Protein AF-A0A925PTE6-F1 (afdb_monomer)

Foldseek 3Di:
DQAQLLELSLLVVLVVLQVCPCVVPDQDEAEEAPQSNVVSCVVNVGDFAADEDCALVRDDPVDSHHYYPHPNQDDPVPDRHHPDQALSSLLRNLVRVLVVLVCVLVVRDVDDDGGYYDQVSVCSVPVVDNDVVRVSCVSVVNDDD

Radius of gyration: 14.9 Å; Cα contacts (8 Å, |Δi|>4): 245; chains: 1; bounding box: 37×35×37 Å

Sequence (145 aa):
MLGDYTGIGPEQCARVLADKRLSDAARLVVVGDGRVLAQGQRDAGVRFDWRSYDGPEAVDWTIDDVPIIDLGNLDPSQGFPRGVMSPASGRIAGETLAVMVEMALAHRIDGIVFGPLNKAALHAGGWKYNDEHQMFAYLTGHKGF

Mean predicted aligned error: 2.88 Å

Secondary structure (DSSP, 8-state):
----TTTTHHHHHHHHHHH-TTTTT----EEE-HHHHHHHHHHHT----EEE-SSGGG--TTS-SEEEEE-----GGGT--TTS--HHHHHHHHHHHHHHHHHHHTTS-S--------HHHHHHTT--SSSHHHHHHHHTT----

Nearest PDB structures (foldseek):
  4jqp-assembly1_B  TM=9.314E-01  e=8.521E-10  Paraburkholderia phymatum STM815
  6e85-assembly1_A  TM=9.002E-01  e=8.272E-08  Klebsiella pneumoniae subsp. pneumoniae
  6e85-assembly1_B  TM=9.006E-01  e=1.268E-07  Klebsiella pneumoniae subsp. pneumoniae
  2hi1-assembly1_B  TM=8.917E-01  e=1.348E-07  Salmonella enterica subsp. enterica serovar Typhimurium str. LT2
  2hi1-assembly1_A  TM=8.903E-01  e=6.193E-07  Salmonella enterica subsp. enterica serovar Typhimurium str. LT2

Solvent-accessible surface area (backbone atoms only — not comparable to full-atom values): 8305 Å² total; per-residue (Å²): 55,40,30,17,71,30,55,66,7,26,27,54,48,35,50,58,63,60,63,50,84,50,62,90,80,47,91,72,66,43,41,42,27,64,63,44,48,55,49,10,20,61,76,53,74,53,78,77,60,68,44,79,36,98,41,75,89,68,59,65,84,88,52,94,46,46,41,27,38,58,64,76,72,52,67,70,86,78,71,70,55,76,81,43,90,38,36,68,41,15,28,44,35,51,53,48,51,50,53,52,49,52,37,38,77,67,67,63,38,97,74,88,66,69,31,58,70,49,59,69,17,21,33,67,31,66,50,84,44,93,39,71,65,57,45,49,31,60,78,68,69,58,83,86,133

Structure (mmCIF, N/CA/C/O backbone):
data_AF-A0A925PTE6-F1
#
_entry.id   AF-A0A925PTE6-F1
#
loop_
_atom_site.group_PDB
_atom_site.id
_atom_site.type_symbol
_atom_site.label_atom_id
_atom_site.label_alt_id
_atom_site.label_comp_id
_atom_site.label_asym_id
_atom_site.label_entity_id
_atom_site.label_seq_id
_atom_site.pdbx_PDB_ins_code
_atom_site.Cartn_x
_atom_site.Cartn_y
_atom_site.Cartn_z
_atom_site.occupancy
_atom_site.B_iso_or_equiv
_atom_site.auth_seq_id
_atom_site.auth_comp_id
_atom_site.auth_asym_id
_atom_site.auth_atom_id
_atom_site.pdbx_PDB_model_num
ATOM 1 N N . MET A 1 1 ? -0.617 -2.828 -0.450 1.00 96.56 1 MET A N 1
ATOM 2 C CA . MET A 1 1 ? -0.625 -1.393 -0.059 1.00 96.56 1 MET A CA 1
ATOM 3 C C . MET A 1 1 ? 0.536 -1.046 0.861 1.00 96.56 1 MET A C 1
ATOM 5 O O . MET A 1 1 ? 1.097 -1.941 1.483 1.00 96.56 1 MET A O 1
ATOM 9 N N . LEU A 1 2 ? 0.838 0.249 0.991 1.00 97.56 2 LEU A N 1
ATOM 10 C CA . LEU A 1 2 ? 1.987 0.783 1.740 1.00 97.56 2 LEU A CA 1
ATOM 11 C C . LEU A 1 2 ? 1.777 0.888 3.264 1.00 97.56 2 LEU A C 1
ATOM 13 O O . LEU A 1 2 ? 2.720 1.212 3.973 1.00 97.56 2 LEU A O 1
ATOM 17 N N . GLY A 1 3 ? 0.580 0.595 3.783 1.00 96.31 3 GLY A N 1
ATOM 18 C CA . GLY A 1 3 ? 0.267 0.702 5.216 1.00 96.31 3 GLY A CA 1
ATOM 19 C C . GLY A 1 3 ? -0.109 2.122 5.658 1.00 96.31 3 GLY A C 1
ATOM 20 O O . GLY A 1 3 ? -0.488 2.955 4.835 1.00 96.31 3 GLY A O 1
ATOM 21 N N . ASP A 1 4 ? -0.023 2.395 6.963 1.00 96.81 4 ASP A N 1
ATOM 22 C CA . ASP A 1 4 ? -0.192 3.748 7.507 1.00 96.81 4 ASP A CA 1
ATOM 23 C C . ASP A 1 4 ? 1.033 4.600 7.154 1.00 96.81 4 ASP A C 1
ATOM 25 O O . ASP A 1 4 ? 2.163 4.261 7.519 1.00 96.81 4 ASP A O 1
ATOM 29 N N . TYR A 1 5 ? 0.807 5.731 6.482 1.00 96.81 5 TYR A N 1
ATOM 30 C CA . TYR A 1 5 ? 1.873 6.638 6.068 1.00 96.81 5 TYR A CA 1
ATOM 31 C C . TYR A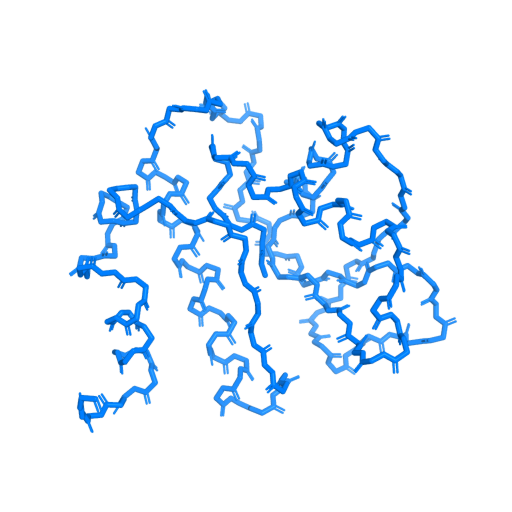 1 5 ? 2.711 7.147 7.244 1.00 96.81 5 TYR A C 1
ATOM 33 O O . TYR A 1 5 ? 3.918 7.312 7.116 1.00 96.81 5 TYR A O 1
ATOM 41 N N . THR A 1 6 ? 2.101 7.421 8.395 1.00 96.56 6 THR A N 1
ATOM 42 C CA . THR A 1 6 ? 2.821 7.970 9.555 1.00 96.56 6 THR A CA 1
ATOM 43 C C . THR A 1 6 ? 3.705 6.939 10.257 1.00 96.56 6 THR A C 1
ATOM 45 O O . THR A 1 6 ? 4.567 7.323 11.050 1.00 96.56 6 THR A O 1
ATOM 48 N N . GLY A 1 7 ? 3.510 5.649 9.962 1.00 96.75 7 GLY A N 1
ATOM 49 C CA . GLY A 1 7 ? 4.326 4.541 10.447 1.00 96.75 7 GLY A CA 1
ATOM 50 C C . GLY A 1 7 ? 5.512 4.221 9.536 1.00 96.75 7 GLY A C 1
ATOM 51 O O . GLY A 1 7 ? 6.007 5.083 8.816 1.00 96.75 7 GLY A O 1
ATOM 52 N N . ILE A 1 8 ? 5.943 2.955 9.586 1.00 97.50 8 ILE A N 1
ATOM 53 C CA . ILE A 1 8 ? 7.106 2.441 8.839 1.00 97.50 8 ILE A CA 1
ATOM 54 C C . ILE A 1 8 ? 6.744 1.716 7.532 1.00 97.50 8 ILE A C 1
ATOM 56 O O . ILE A 1 8 ? 7.588 1.099 6.881 1.00 97.50 8 ILE A O 1
ATOM 60 N N . GLY A 1 9 ? 5.456 1.656 7.195 1.00 97.50 9 GLY A N 1
ATOM 61 C CA . GLY A 1 9 ? 4.976 0.840 6.082 1.00 97.50 9 GLY A CA 1
ATOM 62 C C . GLY A 1 9 ? 5.587 1.214 4.729 1.00 97.50 9 GLY A C 1
ATOM 63 O O . GLY A 1 9 ? 6.100 0.313 4.055 1.00 97.50 9 GLY A O 1
ATOM 64 N N . PRO A 1 10 ? 5.622 2.506 4.347 1.00 97.62 10 PRO A N 1
ATOM 65 C CA . PRO A 1 10 ? 6.176 2.919 3.064 1.00 97.62 10 PRO A CA 1
ATOM 66 C C . PRO A 1 10 ? 7.628 2.473 2.842 1.00 97.62 10 PRO A C 1
ATOM 68 O O . PRO A 1 10 ? 7.928 1.932 1.776 1.00 97.62 10 PRO A O 1
ATOM 71 N N . GLU A 1 11 ? 8.529 2.635 3.819 1.00 98.12 11 GLU A N 1
ATOM 72 C CA . GLU A 1 11 ? 9.932 2.241 3.647 1.00 98.12 11 GLU A CA 1
ATOM 73 C C . GLU A 1 11 ? 10.132 0.720 3.649 1.00 98.12 11 GLU A C 1
ATOM 75 O O . GLU A 1 11 ? 10.997 0.218 2.929 1.00 98.12 11 GLU A O 1
ATOM 80 N N . GLN A 1 12 ? 9.329 -0.039 4.404 1.00 98.12 12 GLN A N 1
ATOM 81 C CA . GLN A 1 12 ? 9.416 -1.503 4.383 1.00 98.12 12 GLN A CA 1
ATOM 82 C C . GLN A 1 12 ? 8.928 -2.060 3.044 1.00 98.12 12 GLN A C 1
ATOM 84 O O . GLN A 1 12 ? 9.607 -2.893 2.441 1.00 98.12 12 GLN A O 1
ATOM 89 N N . CYS A 1 13 ? 7.804 -1.553 2.526 1.00 97.94 13 CYS A N 1
ATOM 90 C CA . CYS A 1 13 ? 7.323 -1.916 1.196 1.00 97.94 13 CYS A CA 1
ATOM 91 C C . CYS A 1 13 ? 8.349 -1.556 0.112 1.00 97.94 13 CYS A C 1
ATOM 93 O O . CYS A 1 13 ? 8.625 -2.382 -0.755 1.00 97.94 13 CYS A O 1
ATOM 95 N N . ALA A 1 14 ? 8.971 -0.374 0.187 1.00 98.25 14 ALA A N 1
ATOM 96 C CA . ALA A 1 14 ? 10.006 0.026 -0.762 1.00 98.25 14 ALA A CA 1
ATOM 97 C C . ALA A 1 14 ? 11.220 -0.921 -0.748 1.00 98.25 14 ALA A C 1
ATOM 99 O O . ALA A 1 14 ? 11.708 -1.291 -1.814 1.00 98.25 14 ALA A O 1
ATOM 100 N N . ARG A 1 15 ? 11.688 -1.363 0.431 1.00 98.19 15 ARG A N 1
ATOM 101 C CA . ARG A 1 15 ? 12.783 -2.348 0.538 1.00 98.19 15 ARG A CA 1
ATOM 102 C C . ARG A 1 15 ? 12.423 -3.669 -0.133 1.00 98.19 15 ARG A C 1
ATOM 104 O O . ARG A 1 15 ? 13.226 -4.180 -0.902 1.00 98.19 15 ARG A O 1
ATOM 111 N N . VAL A 1 16 ? 11.223 -4.192 0.125 1.00 96.56 16 VAL A N 1
ATOM 112 C CA . VAL A 1 16 ? 10.754 -5.457 -0.469 1.00 96.56 16 VAL A CA 1
ATOM 113 C C . VAL A 1 16 ? 10.677 -5.363 -1.994 1.00 96.56 16 VAL A C 1
ATOM 115 O O . VAL A 1 16 ? 11.131 -6.272 -2.684 1.00 96.56 16 VAL A O 1
ATOM 118 N N . LEU A 1 17 ? 10.142 -4.259 -2.522 1.00 96.94 17 LEU A N 1
ATOM 119 C CA . LEU A 1 17 ? 10.017 -4.036 -3.965 1.00 96.94 17 LEU A CA 1
ATOM 120 C C . LEU A 1 17 ? 11.385 -3.899 -4.651 1.00 96.94 17 LEU A C 1
ATOM 122 O O . LEU A 1 17 ? 11.591 -4.466 -5.720 1.00 96.94 17 LEU A O 1
ATOM 126 N N . ALA A 1 18 ? 12.332 -3.197 -4.023 1.00 97.12 18 ALA A N 1
ATOM 127 C CA . ALA A 1 18 ? 13.680 -3.004 -4.562 1.00 97.12 18 ALA A CA 1
ATOM 128 C C . ALA A 1 18 ? 14.507 -4.301 -4.621 1.00 97.12 18 ALA A C 1
ATOM 130 O O . ALA A 1 18 ? 15.388 -4.436 -5.464 1.00 97.12 18 ALA A O 1
ATOM 131 N N . ASP A 1 19 ? 14.240 -5.241 -3.715 1.00 95.19 19 ASP A N 1
ATOM 132 C CA . ASP A 1 19 ? 15.005 -6.481 -3.556 1.00 95.19 19 ASP A CA 1
ATOM 133 C C . ASP A 1 19 ? 14.690 -7.521 -4.647 1.00 95.19 19 ASP A C 1
ATOM 135 O O . ASP A 1 19 ? 15.494 -8.401 -4.935 1.00 95.19 19 ASP A O 1
ATOM 139 N N . LYS A 1 20 ? 13.510 -7.438 -5.275 1.00 90.06 20 LYS A N 1
ATOM 140 C CA . LYS A 1 20 ? 13.039 -8.330 -6.355 1.00 90.06 20 LYS A CA 1
ATOM 141 C C . LYS A 1 20 ? 13.041 -9.838 -6.053 1.00 90.06 20 LYS A C 1
ATOM 143 O O . LYS A 1 20 ? 12.562 -10.600 -6.878 1.00 90.06 20 LYS A O 1
ATOM 148 N N . ARG A 1 21 ? 13.442 -10.293 -4.860 1.00 92.12 21 ARG A N 1
ATOM 149 C CA . ARG A 1 21 ? 13.446 -11.717 -4.446 1.00 92.12 21 ARG A CA 1
ATOM 150 C C . ARG A 1 21 ? 12.116 -12.457 -4.613 1.00 92.12 21 ARG A C 1
ATOM 152 O O . ARG A 1 21 ? 12.101 -13.682 -4.581 1.00 92.12 21 ARG A O 1
ATOM 159 N N . LEU A 1 22 ? 11.006 -11.735 -4.736 1.00 90.44 22 LEU A N 1
ATOM 160 C CA . LEU A 1 22 ? 9.671 -12.304 -4.910 1.00 90.44 22 LEU A CA 1
ATOM 161 C C . LEU A 1 22 ? 9.214 -12.366 -6.377 1.00 90.44 22 LEU A C 1
ATOM 163 O O . LEU A 1 22 ? 8.132 -12.892 -6.616 1.00 90.44 22 LEU A O 1
ATOM 167 N N . SER A 1 23 ? 10.000 -11.875 -7.345 1.00 87.69 23 SER A N 1
ATOM 168 C CA . SER A 1 23 ? 9.594 -11.784 -8.759 1.00 87.69 23 SER A CA 1
ATOM 169 C C . SER A 1 23 ? 9.218 -13.131 -9.376 1.00 87.69 23 SER A C 1
ATOM 171 O O . SER A 1 23 ? 8.320 -13.192 -10.210 1.00 87.69 23 SER A O 1
ATOM 173 N N . ASP A 1 24 ? 9.869 -14.209 -8.933 1.00 90.00 24 ASP A N 1
ATOM 174 C CA . ASP A 1 24 ? 9.619 -15.567 -9.430 1.00 90.00 24 ASP A CA 1
ATOM 175 C C . ASP A 1 24 ? 8.412 -16.228 -8.747 1.00 90.00 24 ASP A C 1
ATOM 177 O O . ASP A 1 24 ? 7.856 -17.199 -9.257 1.00 90.00 24 ASP A O 1
ATOM 181 N N . ALA A 1 25 ? 8.006 -15.715 -7.581 1.00 93.56 25 ALA A N 1
ATOM 182 C CA . ALA A 1 25 ? 6.928 -16.274 -6.771 1.00 93.56 25 ALA A CA 1
ATOM 183 C C . ALA A 1 25 ? 5.596 -15.540 -6.968 1.00 93.56 25 ALA A C 1
ATOM 185 O O . ALA A 1 25 ? 4.537 -16.153 -6.848 1.00 93.56 25 ALA A O 1
ATOM 186 N N . ALA A 1 26 ? 5.636 -14.232 -7.230 1.00 94.38 26 ALA A N 1
ATOM 187 C CA . ALA A 1 26 ? 4.442 -13.414 -7.356 1.00 94.38 26 ALA A CA 1
ATOM 188 C C . ALA A 1 26 ? 4.662 -12.186 -8.243 1.00 94.38 26 ALA A C 1
ATOM 190 O O . ALA A 1 26 ? 5.696 -11.519 -8.213 1.00 94.38 26 ALA A O 1
ATOM 191 N N . ARG A 1 27 ? 3.600 -11.832 -8.963 1.00 95.44 27 ARG A N 1
ATOM 192 C CA . ARG A 1 27 ? 3.450 -10.554 -9.653 1.00 95.44 27 ARG A CA 1
ATOM 193 C C . ARG A 1 27 ? 2.901 -9.521 -8.673 1.00 95.44 27 ARG A C 1
ATOM 195 O O . ARG A 1 27 ? 1.744 -9.599 -8.271 1.00 95.44 27 ARG A O 1
ATOM 202 N N . LEU A 1 28 ? 3.743 -8.584 -8.245 1.00 96.81 28 LEU A N 1
ATOM 203 C CA . LEU A 1 28 ? 3.383 -7.597 -7.225 1.00 96.81 28 LEU A CA 1
ATOM 204 C C . LEU A 1 28 ? 2.859 -6.310 -7.867 1.00 96.81 28 LEU A C 1
ATOM 206 O O . LEU A 1 28 ? 3.541 -5.725 -8.701 1.00 96.81 28 LEU A O 1
ATOM 210 N N . VAL A 1 29 ? 1.690 -5.845 -7.418 1.00 98.06 29 VAL A N 1
ATOM 211 C CA . VAL A 1 29 ? 1.128 -4.527 -7.754 1.00 98.06 29 VAL A CA 1
ATOM 212 C C . VAL A 1 29 ? 0.956 -3.713 -6.476 1.00 98.06 29 VAL A C 1
ATOM 214 O O . VAL A 1 29 ? 0.389 -4.184 -5.486 1.00 98.06 29 VAL A O 1
ATOM 217 N N . VAL A 1 30 ? 1.451 -2.478 -6.478 1.00 98.50 30 VAL A N 1
ATOM 218 C CA . VAL A 1 30 ? 1.228 -1.531 -5.382 1.00 98.50 30 VAL A CA 1
ATOM 219 C C . VAL A 1 30 ? -0.155 -0.904 -5.543 1.00 98.50 30 VAL A C 1
ATOM 221 O O . VAL A 1 30 ? -0.534 -0.501 -6.630 1.00 98.50 30 VAL A O 1
ATOM 224 N N . VAL A 1 31 ? -0.905 -0.777 -4.453 1.00 98.75 31 VAL A N 1
ATOM 225 C CA . VAL A 1 31 ? -2.145 0.017 -4.402 1.00 98.75 31 VAL A CA 1
ATOM 226 C C . VAL A 1 31 ? -1.960 1.062 -3.308 1.00 98.75 31 VA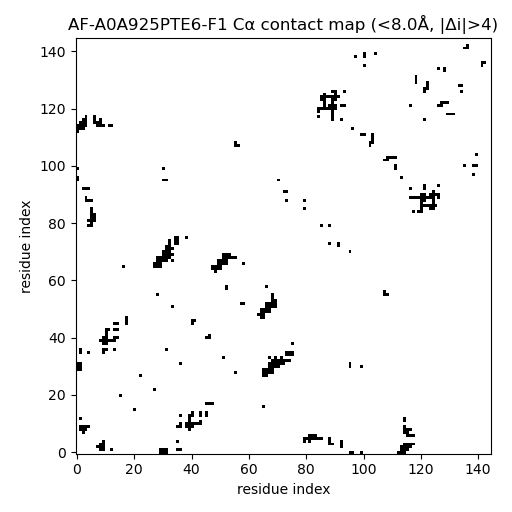L A C 1
ATOM 228 O O . VAL A 1 31 ? -1.608 0.702 -2.176 1.00 98.75 31 VAL A O 1
ATOM 231 N N . GLY A 1 32 ? -2.110 2.340 -3.648 1.00 98.19 32 GLY A N 1
ATOM 232 C CA . GLY A 1 32 ? -1.822 3.463 -2.752 1.00 98.19 32 GLY A CA 1
ATOM 233 C C . GLY A 1 32 ? -1.514 4.739 -3.529 1.00 98.19 32 GLY A C 1
ATOM 234 O O . GLY A 1 32 ? -2.025 4.910 -4.624 1.00 98.19 32 GLY A O 1
ATOM 235 N N . ASP A 1 33 ? -0.671 5.612 -2.977 1.00 98.25 33 ASP A N 1
ATOM 236 C CA . ASP A 1 33 ? -0.280 6.879 -3.611 1.00 98.25 33 ASP A CA 1
ATOM 237 C C . ASP A 1 33 ? 1.187 6.850 -4.073 1.00 98.25 33 ASP A C 1
ATOM 239 O O . ASP A 1 33 ? 2.089 6.502 -3.296 1.00 98.25 33 ASP A O 1
ATOM 243 N N . GLY A 1 34 ? 1.447 7.247 -5.321 1.00 98.31 34 GLY A N 1
ATOM 244 C CA . GLY A 1 34 ? 2.798 7.272 -5.895 1.00 98.31 34 GLY A CA 1
ATOM 245 C C . GLY A 1 34 ? 3.775 8.181 -5.139 1.00 98.31 34 GLY A C 1
ATOM 246 O O . GLY A 1 34 ? 4.955 7.852 -4.986 1.00 98.31 34 GLY A O 1
ATOM 247 N N . ARG A 1 35 ? 3.297 9.293 -4.564 1.00 98.06 35 ARG A N 1
ATOM 248 C CA . ARG A 1 35 ? 4.120 10.208 -3.751 1.00 98.06 35 ARG A CA 1
ATOM 249 C C . ARG A 1 35 ? 4.551 9.551 -2.446 1.00 98.06 35 ARG A C 1
ATOM 251 O O . ARG A 1 35 ? 5.671 9.788 -1.984 1.00 98.06 35 ARG A O 1
ATOM 258 N N . VAL A 1 36 ? 3.695 8.708 -1.867 1.00 98.00 36 VAL A N 1
ATOM 259 C CA . VAL A 1 36 ? 4.018 7.922 -0.670 1.00 98.00 36 VAL A CA 1
ATOM 260 C C . VAL A 1 36 ? 5.049 6.848 -0.986 1.00 98.00 36 VAL A C 1
ATOM 262 O O . VAL A 1 36 ? 6.003 6.702 -0.224 1.00 98.00 36 VAL A O 1
ATOM 265 N N . LEU A 1 37 ? 4.916 6.148 -2.117 1.00 98.50 37 LEU A N 1
ATOM 266 C CA . LEU A 1 37 ? 5.923 5.184 -2.568 1.00 98.50 37 LEU A CA 1
ATOM 267 C C . LEU A 1 37 ? 7.281 5.864 -2.775 1.00 98.50 37 LEU A C 1
ATOM 269 O O . LEU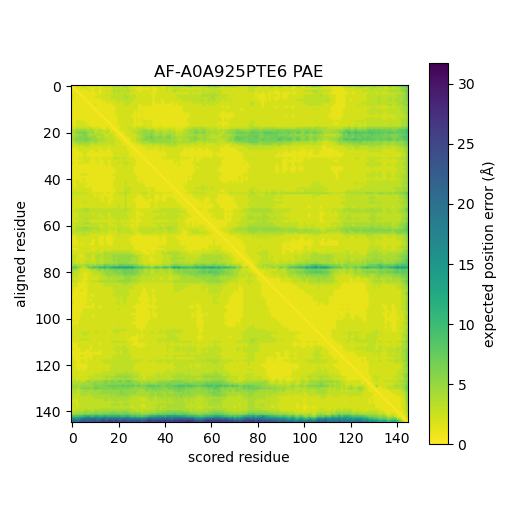 A 1 37 ? 8.290 5.398 -2.248 1.00 98.50 37 LEU A O 1
ATOM 273 N N . ALA A 1 38 ? 7.295 7.014 -3.454 1.00 98.25 38 ALA A N 1
ATOM 274 C CA . ALA A 1 38 ? 8.505 7.802 -3.669 1.00 98.25 38 ALA A CA 1
ATOM 275 C C . ALA A 1 38 ? 9.133 8.284 -2.349 1.00 98.25 38 ALA A C 1
ATOM 277 O O . ALA A 1 38 ? 10.358 8.329 -2.218 1.00 98.25 38 ALA A O 1
ATOM 278 N N . GLN A 1 39 ? 8.320 8.643 -1.352 1.00 97.00 39 GLN A N 1
ATOM 279 C CA . GLN A 1 39 ? 8.820 8.967 -0.019 1.00 97.00 39 GLN A CA 1
AT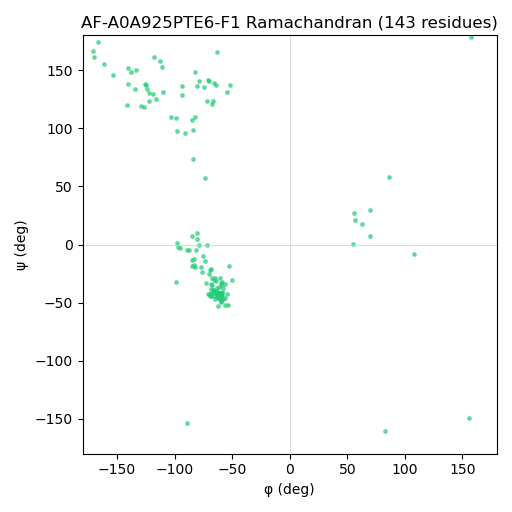OM 280 C C . GLN A 1 39 ? 9.378 7.727 0.694 1.00 97.00 39 GLN A C 1
ATOM 282 O O . GLN A 1 39 ? 10.458 7.809 1.271 1.00 97.00 39 GLN A O 1
ATOM 287 N N . GLY A 1 40 ? 8.710 6.576 0.592 1.00 97.94 40 GLY A N 1
ATOM 288 C CA . GLY A 1 40 ? 9.205 5.301 1.115 1.00 97.94 40 GLY A CA 1
ATOM 289 C C . GLY A 1 40 ? 10.555 4.902 0.513 1.00 97.94 40 GLY A C 1
ATOM 290 O O . GLY A 1 40 ? 11.443 4.479 1.245 1.00 97.94 40 GLY A O 1
ATOM 291 N N . GLN A 1 41 ? 10.759 5.112 -0.794 1.00 98.56 41 GLN A N 1
ATOM 292 C CA . GLN A 1 41 ? 12.056 4.914 -1.458 1.00 98.56 41 GLN A CA 1
ATOM 293 C C . GLN A 1 41 ? 13.154 5.799 -0.851 1.00 98.56 41 GLN A C 1
ATOM 295 O O . GLN A 1 41 ? 14.240 5.304 -0.538 1.00 98.56 41 GLN A O 1
ATOM 300 N N . ARG A 1 42 ? 12.861 7.094 -0.643 1.00 97.94 42 ARG A N 1
ATOM 301 C CA . ARG A 1 42 ? 13.791 8.044 -0.007 1.00 97.94 42 ARG A CA 1
ATOM 302 C C . ARG A 1 42 ? 14.162 7.608 1.407 1.00 97.94 42 ARG A C 1
ATOM 304 O O . ARG A 1 42 ? 15.347 7.538 1.717 1.00 97.94 42 ARG A O 1
ATOM 311 N N . ASP A 1 43 ? 13.167 7.275 2.223 1.00 97.06 43 ASP A N 1
ATOM 312 C CA . ASP A 1 43 ? 13.356 6.904 3.630 1.00 97.06 43 ASP A CA 1
ATOM 313 C C . ASP A 1 43 ? 14.089 5.555 3.768 1.00 97.06 43 ASP A C 1
ATOM 315 O O . ASP A 1 43 ? 14.907 5.363 4.669 1.00 97.06 43 ASP A O 1
ATOM 319 N N . ALA A 1 44 ? 13.857 4.625 2.838 1.00 98.25 44 ALA A N 1
ATOM 320 C CA . ALA A 1 44 ? 14.549 3.340 2.784 1.00 98.25 44 ALA A CA 1
ATOM 321 C C . ALA A 1 44 ? 15.978 3.416 2.219 1.00 98.25 44 ALA A C 1
ATOM 323 O O . ALA A 1 44 ? 16.758 2.485 2.442 1.00 98.25 44 ALA A O 1
ATOM 324 N N . GLY A 1 45 ? 16.320 4.479 1.483 1.00 98.56 45 GLY A N 1
ATOM 325 C CA . GLY A 1 45 ? 17.586 4.590 0.756 1.00 98.56 45 GLY A CA 1
ATOM 326 C C . GLY A 1 45 ? 17.684 3.648 -0.450 1.00 98.56 45 GLY A C 1
ATOM 327 O O . GLY A 1 45 ? 18.779 3.207 -0.790 1.00 98.56 45 GLY A O 1
ATOM 328 N N . VAL A 1 46 ? 16.555 3.319 -1.085 1.00 98.62 46 VAL A N 1
ATOM 329 C CA . VAL A 1 46 ? 16.480 2.415 -2.249 1.00 98.62 46 VAL A CA 1
ATOM 330 C C . VAL A 1 46 ? 15.934 3.143 -3.474 1.00 98.62 46 VAL A C 1
ATOM 332 O O . VAL A 1 46 ? 15.320 4.203 -3.359 1.00 98.62 46 VAL A O 1
ATOM 335 N N . ARG A 1 47 ? 16.159 2.584 -4.666 1.00 97.62 47 ARG A N 1
ATOM 336 C CA . ARG A 1 47 ? 15.678 3.143 -5.936 1.00 97.62 47 ARG A CA 1
ATOM 337 C C . ARG A 1 47 ? 15.198 2.036 -6.862 1.00 97.62 47 ARG A C 1
ATOM 339 O O . ARG A 1 47 ? 15.848 1.002 -6.964 1.00 97.62 47 ARG A O 1
ATOM 346 N N . PHE A 1 48 ? 14.079 2.290 -7.521 1.00 97.75 48 PHE A N 1
ATOM 347 C CA . PHE A 1 48 ? 13.512 1.497 -8.608 1.00 97.75 48 PHE A CA 1
ATOM 348 C C . PHE A 1 48 ? 12.509 2.372 -9.364 1.00 97.75 48 PHE A C 1
ATOM 350 O O . PHE A 1 48 ? 11.958 3.317 -8.788 1.00 97.75 48 PHE A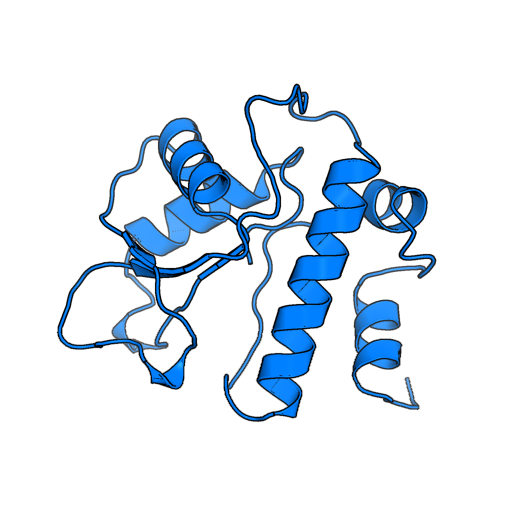 O 1
ATOM 357 N N . ASP A 1 49 ? 12.266 2.052 -10.625 1.00 98.06 49 ASP A N 1
ATOM 358 C CA . ASP A 1 49 ? 11.254 2.734 -11.422 1.00 98.06 49 ASP A CA 1
ATOM 359 C C . ASP A 1 49 ? 9.871 2.140 -11.137 1.00 98.06 49 ASP A C 1
ATOM 361 O O . ASP A 1 49 ? 9.733 0.966 -10.780 1.00 98.06 49 ASP A O 1
ATOM 365 N N . TRP A 1 50 ? 8.836 2.970 -11.232 1.00 98.19 50 TRP A N 1
ATOM 366 C CA . TRP A 1 50 ? 7.450 2.552 -11.063 1.00 98.19 50 TRP A CA 1
ATOM 367 C C . TRP A 1 50 ? 6.552 3.263 -12.065 1.00 98.19 50 TRP A C 1
ATOM 369 O O . TRP A 1 50 ? 6.835 4.383 -12.497 1.00 98.19 50 TRP A O 1
ATOM 379 N N . ARG A 1 51 ? 5.453 2.603 -12.427 1.00 98.44 51 ARG A N 1
ATOM 380 C CA . ARG A 1 51 ? 4.509 3.089 -13.433 1.00 98.44 51 ARG A CA 1
ATOM 381 C C . ARG A 1 51 ? 3.079 2.931 -12.954 1.00 98.44 51 ARG A C 1
ATOM 383 O O . ARG A 1 51 ? 2.709 1.874 -12.448 1.00 98.44 51 ARG A O 1
ATOM 390 N N . SER A 1 52 ? 2.293 3.990 -13.134 1.00 98.44 52 SER A N 1
ATOM 391 C CA . SER A 1 52 ? 0.867 3.968 -12.823 1.00 98.44 52 SER A CA 1
ATOM 392 C C . SER A 1 52 ? 0.066 3.266 -13.918 1.00 98.44 52 SER A C 1
ATOM 394 O O . SER A 1 52 ? 0.343 3.451 -15.105 1.00 98.44 52 SER A O 1
ATOM 396 N N . TYR A 1 53 ? -0.924 2.485 -13.501 1.00 98.50 53 TYR A N 1
ATOM 397 C CA . TYR A 1 53 ? -1.880 1.791 -14.354 1.00 98.50 53 TYR A CA 1
ATOM 398 C C . TYR A 1 53 ? -3.302 1.991 -13.816 1.00 98.50 53 TYR A C 1
ATOM 400 O O . TYR A 1 53 ? -3.505 2.085 -12.606 1.00 98.50 53 TYR A O 1
ATOM 408 N N . ASP A 1 54 ? -4.295 1.978 -14.710 1.00 96.88 54 ASP A N 1
ATOM 409 C CA . ASP A 1 54 ? -5.714 2.130 -14.342 1.00 96.88 54 ASP A CA 1
ATOM 410 C C . ASP A 1 54 ? -6.266 0.918 -13.564 1.00 96.88 54 ASP A C 1
ATOM 412 O O . ASP A 1 54 ? -7.260 1.015 -12.842 1.00 96.88 54 ASP A O 1
ATOM 416 N N . GLY A 1 55 ? -5.625 -0.245 -13.702 1.00 97.44 55 GLY A N 1
ATOM 417 C CA . GLY A 1 55 ? -6.038 -1.484 -13.055 1.00 97.44 55 GLY A CA 1
ATOM 418 C C . GLY A 1 55 ? -4.995 -2.600 -13.182 1.00 97.44 55 GLY A C 1
ATOM 419 O O . GLY A 1 55 ? -4.130 -2.525 -14.059 1.00 97.44 55 GLY A O 1
ATOM 420 N N . PRO A 1 56 ? -5.067 -3.650 -12.338 1.00 97.31 56 PRO A N 1
ATOM 421 C CA . PRO A 1 56 ? -4.151 -4.794 -12.400 1.00 97.31 56 PRO A CA 1
ATOM 422 C C . PRO A 1 56 ? -4.121 -5.488 -13.769 1.00 97.31 56 PRO A C 1
ATOM 424 O O . PRO A 1 56 ? -3.074 -5.951 -14.215 1.00 97.31 56 PRO A O 1
ATOM 427 N N . GLU A 1 57 ? -5.258 -5.526 -14.462 1.00 97.06 57 GLU A N 1
ATOM 428 C CA . GLU A 1 57 ? -5.404 -6.113 -15.796 1.00 97.06 57 GLU A CA 1
ATOM 429 C C . GLU A 1 57 ? -4.685 -5.334 -16.908 1.00 97.06 57 GLU A C 1
ATOM 431 O O . GLU A 1 57 ? -4.392 -5.904 -17.957 1.00 97.06 57 GLU A O 1
ATOM 436 N N . ALA A 1 58 ? -4.390 -4.049 -16.687 1.00 97.81 58 ALA A N 1
ATOM 437 C CA . ALA A 1 58 ? -3.709 -3.186 -17.651 1.00 97.81 58 ALA A CA 1
ATOM 438 C C . ALA A 1 58 ? -2.178 -3.228 -17.515 1.00 97.81 58 ALA A C 1
ATOM 440 O O . ALA A 1 58 ? -1.476 -2.589 -18.299 1.00 97.81 58 ALA A O 1
ATOM 441 N N . VAL A 1 59 ? -1.656 -3.945 -16.515 1.00 98.12 59 VAL A N 1
ATOM 442 C CA . VAL A 1 59 ? -0.221 -4.004 -16.240 1.00 98.12 59 VAL A CA 1
ATOM 443 C C . VAL A 1 59 ? 0.514 -4.709 -17.377 1.00 98.12 59 VAL A C 1
ATOM 445 O O . VAL A 1 59 ? 0.253 -5.875 -17.684 1.00 98.12 59 VAL A O 1
ATOM 448 N N . ASP A 1 60 ? 1.490 -4.010 -17.954 1.00 96.94 60 ASP A N 1
ATOM 449 C CA . ASP A 1 60 ? 2.431 -4.593 -18.901 1.00 96.94 60 ASP A CA 1
ATOM 450 C C . ASP A 1 60 ? 3.586 -5.267 -18.151 1.00 96.94 60 ASP A C 1
ATOM 452 O O . ASP A 1 60 ? 4.555 -4.633 -17.735 1.00 96.94 60 ASP A O 1
ATOM 456 N N . TRP A 1 61 ? 3.480 -6.586 -18.001 1.00 95.38 61 TRP A N 1
ATOM 457 C CA . TRP A 1 61 ? 4.469 -7.418 -17.313 1.00 95.38 61 TRP A CA 1
ATOM 458 C C . TRP A 1 61 ? 5.779 -7.611 -18.089 1.00 95.38 61 TRP A C 1
ATOM 460 O O . TRP A 1 61 ? 6.663 -8.316 -17.607 1.00 95.38 61 TRP A O 1
ATOM 470 N N . THR A 1 62 ? 5.909 -7.042 -19.292 1.00 95.19 62 THR A N 1
ATOM 471 C CA . THR A 1 62 ? 7.176 -7.044 -20.040 1.00 95.19 62 THR A CA 1
ATOM 472 C C . THR A 1 62 ? 8.100 -5.892 -19.641 1.00 95.19 62 THR A C 1
ATOM 474 O O . THR A 1 62 ? 9.289 -5.919 -19.961 1.00 95.19 62 THR A O 1
ATOM 477 N N . ILE A 1 63 ? 7.569 -4.902 -18.916 1.00 94.81 63 ILE A N 1
ATOM 478 C CA . ILE A 1 63 ? 8.301 -3.757 -18.378 1.00 94.81 63 ILE A CA 1
ATOM 479 C C . ILE A 1 63 ? 8.737 -4.074 -16.941 1.00 94.81 63 ILE A C 1
ATOM 481 O O . ILE A 1 63 ? 7.958 -4.590 -16.147 1.00 94.81 63 ILE A O 1
ATOM 485 N N . ASP A 1 64 ? 9.983 -3.738 -16.600 1.00 93.44 64 ASP A N 1
ATOM 486 C CA . ASP A 1 64 ? 10.598 -4.017 -15.287 1.00 93.44 64 ASP A CA 1
ATOM 487 C C . ASP A 1 64 ? 10.280 -2.951 -14.207 1.00 93.44 64 ASP A C 1
ATOM 489 O O . ASP A 1 64 ? 10.823 -2.974 -13.101 1.00 93.44 64 ASP A O 1
ATOM 493 N N . ASP A 1 65 ? 9.389 -2.008 -14.526 1.00 96.81 65 ASP A N 1
ATOM 494 C CA . ASP A 1 65 ? 8.876 -0.995 -13.603 1.00 96.81 65 ASP A CA 1
ATOM 495 C C . ASP A 1 65 ? 7.944 -1.666 -12.581 1.00 96.81 65 ASP A C 1
ATOM 497 O O . ASP A 1 65 ? 7.116 -2.509 -12.933 1.00 96.81 65 ASP A O 1
ATOM 501 N N . VAL A 1 66 ? 7.984 -1.237 -11.319 1.00 97.88 66 VAL A N 1
ATOM 502 C CA . VAL A 1 66 ? 6.984 -1.664 -10.331 1.00 97.88 66 VAL A CA 1
ATOM 503 C C . VAL A 1 66 ? 5.614 -1.077 -10.707 1.00 97.88 66 VAL A C 1
ATOM 505 O O . VAL A 1 66 ? 5.472 0.150 -10.746 1.00 97.88 66 VAL A O 1
ATOM 508 N N . PRO A 1 67 ? 4.577 -1.900 -10.944 1.00 98.31 67 PRO A N 1
ATOM 509 C CA . PRO A 1 67 ? 3.250 -1.385 -11.240 1.00 98.31 67 PRO A CA 1
ATOM 510 C C . PRO A 1 67 ? 2.586 -0.835 -9.974 1.00 98.31 67 PRO A C 1
ATOM 512 O O . PRO A 1 67 ? 2.600 -1.467 -8.912 1.00 98.31 67 PRO A O 1
ATOM 515 N N . ILE A 1 68 ? 1.966 0.337 -10.099 1.00 98.69 68 ILE A N 1
ATOM 516 C CA . ILE A 1 68 ? 1.129 0.942 -9.064 1.00 98.69 68 ILE A CA 1
ATOM 517 C C . ILE A 1 68 ? -0.260 1.261 -9.623 1.00 98.69 68 ILE A C 1
ATOM 519 O O . ILE A 1 68 ? -0.391 1.783 -10.724 1.00 98.69 68 ILE A O 1
ATOM 523 N N . ILE A 1 69 ? -1.301 0.966 -8.850 1.00 98.69 69 ILE A N 1
ATOM 524 C CA . ILE A 1 69 ? -2.627 1.559 -9.011 1.00 98.69 69 ILE A CA 1
ATOM 525 C C . ILE A 1 69 ? -2.642 2.800 -8.122 1.00 98.69 69 ILE A C 1
ATOM 527 O O . ILE A 1 69 ? -2.785 2.691 -6.897 1.00 98.69 69 ILE A O 1
ATOM 531 N N . ASP A 1 70 ? -2.369 3.954 -8.732 1.00 98.38 70 ASP A N 1
ATOM 532 C CA . ASP A 1 70 ? -2.194 5.220 -8.020 1.00 98.38 70 ASP A CA 1
ATOM 533 C C . ASP A 1 70 ? -3.551 5.861 -7.718 1.00 98.38 70 ASP A C 1
ATOM 535 O O . ASP A 1 70 ? -4.259 6.332 -8.607 1.00 98.38 70 ASP A O 1
ATOM 539 N N .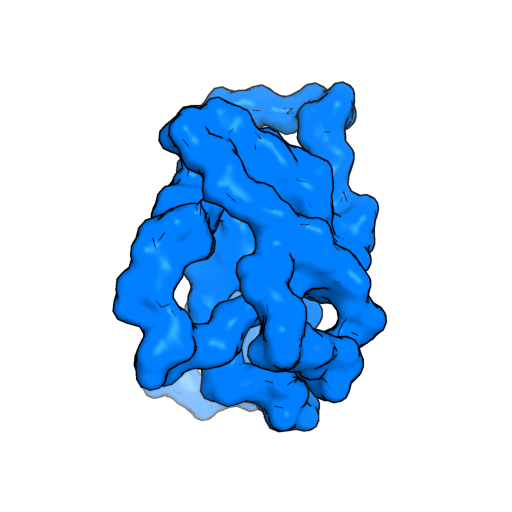 LEU A 1 71 ? -3.918 5.868 -6.441 1.00 98.38 71 LEU A N 1
ATOM 540 C CA . LEU A 1 71 ? -5.169 6.428 -5.943 1.00 98.38 71 LEU A CA 1
ATOM 541 C C . LEU A 1 71 ? -5.085 7.943 -5.721 1.00 98.38 71 LEU A C 1
ATOM 543 O O . LEU A 1 71 ? -6.117 8.568 -5.477 1.00 98.38 71 LEU A O 1
ATOM 547 N N . GLY A 1 72 ? -3.882 8.535 -5.736 1.00 97.75 72 GLY A N 1
ATOM 548 C CA . GLY A 1 72 ? -3.690 9.970 -5.501 1.00 97.75 72 GLY A CA 1
ATOM 549 C C . GLY A 1 72 ? -4.246 10.475 -4.159 1.00 97.75 72 GLY A C 1
ATOM 550 O O . GLY A 1 72 ? -4.549 11.664 -4.018 1.00 97.75 72 GLY A O 1
ATOM 551 N N . ASN A 1 73 ? -4.436 9.578 -3.188 1.00 96.38 73 ASN A N 1
ATOM 552 C CA . ASN A 1 73 ? -5.266 9.797 -2.006 1.00 96.38 73 ASN A CA 1
ATOM 553 C C . ASN A 1 73 ? -4.499 10.285 -0.767 1.00 96.38 73 ASN A C 1
ATOM 555 O O . ASN A 1 73 ? -5.138 10.580 0.244 1.00 96.38 73 ASN A O 1
ATOM 559 N N . LEU A 1 74 ? -3.167 10.415 -0.825 1.00 95.38 74 LEU A N 1
ATOM 560 C CA . LEU A 1 74 ? -2.368 10.976 0.266 1.00 95.38 74 LEU A CA 1
ATOM 561 C C . LEU A 1 74 ? -1.239 11.844 -0.272 1.00 95.38 74 LEU A C 1
ATOM 563 O O . LEU A 1 74 ? -0.334 11.352 -0.935 1.00 95.38 74 LEU A O 1
ATOM 567 N N . ASP A 1 75 ? -1.233 13.120 0.104 1.00 94.50 75 ASP A N 1
ATOM 568 C CA . ASP A 1 75 ? -0.118 14.011 -0.196 1.00 94.50 75 ASP A CA 1
ATOM 569 C C . ASP A 1 75 ? 0.830 14.153 1.011 1.00 94.50 75 ASP A C 1
ATOM 571 O O . ASP A 1 75 ? 0.481 14.820 1.994 1.00 94.50 75 ASP A O 1
ATOM 575 N N . PRO A 1 76 ? 2.050 13.578 0.956 1.00 91.94 76 PRO A N 1
ATOM 576 C CA . PRO A 1 76 ? 3.071 13.743 1.987 1.00 91.94 76 PRO A CA 1
ATOM 577 C C . PRO A 1 76 ? 3.347 15.196 2.391 1.00 91.94 76 PRO A C 1
ATOM 579 O O . PRO A 1 76 ? 3.714 15.446 3.543 1.00 91.94 76 PRO A O 1
ATOM 582 N N . SER A 1 77 ? 3.180 16.164 1.478 1.00 91.56 77 SER A N 1
ATOM 583 C CA . SER A 1 77 ? 3.506 17.568 1.753 1.00 91.56 77 SER A CA 1
ATOM 584 C C . SER A 1 77 ? 2.485 18.275 2.647 1.00 91.56 77 SER A C 1
ATOM 586 O O . SER A 1 77 ? 2.749 19.385 3.103 1.00 91.56 77 SER A O 1
ATOM 588 N N . GLN A 1 78 ? 1.334 17.658 2.928 1.00 89.69 78 GLN A N 1
ATOM 589 C CA . GLN A 1 78 ? 0.263 18.249 3.743 1.00 89.69 78 GLN A CA 1
ATOM 590 C C . GLN A 1 78 ? 0.498 18.156 5.260 1.00 89.69 78 GLN A C 1
ATOM 592 O O . GLN A 1 78 ? -0.389 18.487 6.043 1.00 89.69 78 GLN A O 1
ATOM 597 N N . GLY A 1 79 ? 1.697 17.759 5.692 1.00 85.06 79 GLY A N 1
ATOM 598 C CA . GLY A 1 79 ? 2.080 17.814 7.102 1.00 85.06 79 GLY A CA 1
ATOM 599 C C . GLY A 1 79 ? 1.654 16.578 7.886 1.00 85.06 79 GLY A C 1
ATOM 600 O O . GLY A 1 79 ? 0.948 16.673 8.886 1.00 85.06 79 GLY A O 1
ATOM 601 N N . PHE A 1 80 ? 2.123 15.411 7.450 1.00 91.94 80 PHE A N 1
ATOM 602 C CA . PHE A 1 80 ? 1.961 14.148 8.166 1.00 91.94 80 PHE A CA 1
ATOM 603 C C . PHE A 1 80 ? 3.230 13.823 8.978 1.00 91.94 80 PHE A C 1
ATOM 605 O O . PHE A 1 80 ? 4.201 13.311 8.411 1.00 91.94 80 PHE A O 1
ATOM 612 N N . PRO A 1 81 ? 3.265 14.125 10.290 1.00 90.25 81 PRO A N 1
ATOM 613 C CA . PRO A 1 81 ? 4.427 13.840 11.125 1.00 90.25 81 PRO A CA 1
ATOM 614 C C . PRO A 1 81 ? 4.695 12.334 11.238 1.00 90.25 81 PRO A C 1
ATOM 616 O O . PRO A 1 81 ? 3.784 11.531 11.436 1.00 90.25 81 PRO A O 1
ATOM 619 N N . ARG A 1 82 ? 5.973 11.953 11.140 1.00 91.88 82 ARG A N 1
ATOM 620 C CA . ARG A 1 82 ? 6.428 10.566 11.311 1.00 91.88 82 ARG A CA 1
ATOM 621 C C . ARG A 1 82 ? 6.312 10.124 12.765 1.00 91.88 82 ARG A C 1
ATOM 623 O O . ARG A 1 82 ? 6.623 10.892 13.671 1.00 91.88 82 ARG A O 1
ATOM 630 N N . GLY A 1 83 ? 5.896 8.878 12.981 1.00 94.94 83 GLY A N 1
ATOM 631 C CA . GLY A 1 83 ? 5.772 8.276 14.310 1.00 94.94 83 GLY A CA 1
ATOM 632 C C . GLY A 1 83 ? 4.638 8.848 15.166 1.00 94.94 83 GLY A C 1
ATOM 633 O O . GLY A 1 83 ? 4.534 8.505 16.341 1.00 94.94 83 GLY A O 1
ATOM 634 N N . VAL A 1 84 ? 3.785 9.705 14.600 1.00 96.50 84 VAL A N 1
ATOM 635 C CA . VAL A 1 84 ? 2.668 10.340 15.303 1.00 96.50 84 VAL A CA 1
ATOM 636 C C . VAL A 1 84 ? 1.364 9.877 14.670 1.00 96.50 84 VAL A C 1
ATOM 638 O O . VAL A 1 84 ? 1.160 10.028 13.469 1.00 96.50 84 VAL A O 1
ATOM 641 N N . MET A 1 85 ? 0.468 9.329 15.491 1.00 95.31 85 MET A N 1
ATOM 642 C CA . MET A 1 85 ? -0.843 8.860 15.043 1.00 95.31 85 MET A CA 1
ATOM 643 C C . MET A 1 85 ? -1.608 9.978 14.313 1.00 95.31 85 MET A C 1
ATOM 645 O O . MET A 1 85 ? -1.739 11.085 14.834 1.00 95.31 85 MET A O 1
ATOM 649 N N . SER A 1 86 ? -2.158 9.674 13.134 1.00 96.88 86 SER A N 1
ATOM 650 C CA . SER A 1 86 ? -2.933 10.619 12.322 1.00 96.88 86 SER A CA 1
ATOM 651 C C . SER A 1 86 ? -4.280 10.020 11.905 1.00 96.88 86 SER A C 1
ATOM 653 O O . SER A 1 86 ? -4.292 9.035 11.165 1.00 96.88 86 SER A O 1
ATOM 655 N N . PRO A 1 87 ? -5.426 10.615 12.300 1.00 96.75 87 PRO A N 1
ATOM 656 C CA . PRO A 1 87 ? -6.740 10.143 11.860 1.00 96.75 87 PRO A CA 1
ATOM 657 C C . PRO A 1 87 ? -6.900 10.194 10.338 1.00 96.75 87 PRO A C 1
ATOM 659 O O . PRO A 1 87 ? -7.519 9.315 9.749 1.00 96.75 87 PRO A O 1
ATOM 662 N N . ALA A 1 88 ? -6.312 11.201 9.685 1.00 96.88 88 ALA A N 1
ATOM 663 C CA . ALA A 1 88 ? -6.345 11.325 8.232 1.00 96.88 88 ALA A CA 1
ATOM 664 C C . ALA A 1 88 ? -5.573 10.185 7.551 1.00 96.88 88 ALA A C 1
ATOM 666 O O . ALA A 1 88 ? -6.096 9.580 6.619 1.00 96.88 88 ALA A O 1
ATOM 667 N N . SER A 1 89 ? -4.381 9.847 8.059 1.00 96.94 89 SER A N 1
ATOM 668 C CA . SER A 1 89 ? -3.599 8.711 7.550 1.00 96.94 89 SER A CA 1
ATOM 669 C C . SER A 1 89 ? -4.347 7.392 7.741 1.00 96.94 89 SER A C 1
ATOM 671 O O . SER A 1 89 ? -4.468 6.606 6.807 1.00 96.94 89 SER A O 1
ATOM 673 N N . GLY A 1 90 ? -4.937 7.183 8.923 1.00 96.62 90 GLY A N 1
ATOM 674 C CA . GLY A 1 90 ? -5.750 6.001 9.202 1.00 96.62 90 GLY A CA 1
ATOM 675 C C . GLY A 1 90 ? -6.986 5.894 8.308 1.00 96.62 90 GLY A C 1
ATOM 676 O O . GLY A 1 90 ? -7.277 4.822 7.786 1.00 96.62 90 GLY A O 1
ATOM 677 N N . ARG A 1 91 ? -7.688 7.004 8.054 1.00 97.31 91 ARG A N 1
ATOM 678 C CA . ARG A 1 91 ? -8.810 7.024 7.105 1.00 97.31 91 ARG A CA 1
ATOM 679 C C . ARG A 1 91 ? -8.374 6.530 5.726 1.00 97.31 91 ARG A C 1
ATOM 681 O O . ARG A 1 91 ? -8.981 5.596 5.208 1.00 97.31 91 ARG A O 1
ATOM 688 N N . ILE A 1 92 ? -7.301 7.108 5.187 1.00 97.69 92 ILE A N 1
ATOM 689 C CA . ILE A 1 92 ? -6.778 6.789 3.853 1.00 97.69 92 ILE A CA 1
ATOM 690 C C . ILE A 1 92 ? -6.255 5.349 3.781 1.00 97.69 92 ILE A C 1
ATOM 692 O O . ILE A 1 92 ? -6.473 4.653 2.788 1.00 97.69 92 ILE A O 1
ATOM 696 N N . ALA A 1 93 ? -5.592 4.869 4.836 1.00 97.19 93 ALA A N 1
ATOM 697 C CA . ALA A 1 93 ? -5.127 3.491 4.910 1.00 97.19 93 ALA A CA 1
ATOM 698 C C . ALA A 1 93 ? -6.302 2.504 4.829 1.00 97.19 93 ALA A C 1
ATOM 700 O O . ALA A 1 93 ? -6.247 1.555 4.048 1.00 97.19 93 ALA A O 1
ATOM 701 N N . GLY A 1 94 ? -7.392 2.753 5.560 1.00 97.38 94 GLY A N 1
ATOM 702 C CA . GLY A 1 94 ? -8.586 1.916 5.459 1.00 97.38 94 GLY A CA 1
ATOM 703 C C . GLY A 1 94 ? -9.313 2.051 4.112 1.00 97.38 94 GLY A C 1
ATOM 704 O O . GLY A 1 94 ? -9.726 1.040 3.554 1.00 97.38 94 GLY A O 1
ATOM 705 N N . GLU A 1 95 ? -9.399 3.252 3.529 1.00 98.06 95 GLU A N 1
ATOM 706 C CA . GLU A 1 95 ? -9.956 3.453 2.175 1.00 98.06 95 GLU A CA 1
ATOM 707 C C . GLU A 1 95 ? -9.159 2.647 1.133 1.00 98.06 95 GLU A C 1
ATOM 709 O O . GLU A 1 95 ? -9.734 1.940 0.309 1.00 98.06 95 GLU A O 1
ATOM 714 N N . THR A 1 96 ? -7.829 2.668 1.231 1.00 98.31 96 THR A N 1
ATOM 715 C CA . THR A 1 96 ? -6.933 1.894 0.358 1.00 98.31 96 THR A CA 1
ATOM 716 C C . THR A 1 96 ? -7.111 0.387 0.561 1.00 98.31 96 THR A C 1
ATOM 718 O O . THR A 1 96 ? -7.148 -0.367 -0.412 1.00 98.31 96 THR A O 1
ATOM 721 N N . LEU A 1 97 ? -7.248 -0.068 1.811 1.00 97.44 97 LEU A N 1
ATOM 722 C CA . LEU A 1 97 ? -7.500 -1.476 2.110 1.00 97.44 97 LEU A CA 1
ATOM 723 C C . LEU A 1 97 ? -8.849 -1.935 1.539 1.00 97.44 97 LEU A C 1
ATOM 725 O O . LEU A 1 97 ? -8.925 -3.016 0.961 1.00 97.44 97 LEU A O 1
ATOM 729 N N . ALA A 1 98 ? -9.890 -1.104 1.641 1.00 97.81 98 ALA A N 1
ATOM 730 C CA . ALA A 1 98 ? -11.204 -1.393 1.074 1.00 97.81 98 ALA A CA 1
ATOM 731 C C . ALA A 1 98 ? -11.156 -1.548 -0.454 1.00 97.81 98 ALA A C 1
ATOM 733 O O . ALA A 1 98 ? -11.724 -2.505 -0.975 1.00 97.81 98 ALA A O 1
ATOM 734 N N . VAL A 1 99 ? -10.403 -0.690 -1.152 1.00 98.38 99 VAL A N 1
ATOM 735 C CA . VAL A 1 99 ? -10.160 -0.820 -2.601 1.00 98.38 99 VAL A CA 1
ATOM 736 C C . VAL A 1 99 ? -9.484 -2.153 -2.937 1.00 98.38 99 VAL A C 1
ATOM 738 O O . VAL A 1 99 ? -9.895 -2.840 -3.869 1.00 98.38 99 VAL A O 1
ATOM 741 N N . MET A 1 100 ? -8.470 -2.566 -2.169 1.00 98.38 100 MET A N 1
ATOM 742 C CA . MET A 1 100 ? -7.819 -3.863 -2.390 1.00 98.38 100 MET A CA 1
ATOM 743 C C . MET A 1 100 ? -8.777 -5.039 -2.155 1.00 98.38 100 MET A C 1
ATOM 745 O O . MET A 1 100 ? -8.752 -6.002 -2.919 1.00 98.38 100 MET A O 1
ATOM 749 N N . VAL A 1 101 ? -9.631 -4.968 -1.127 1.00 98.06 101 VAL A N 1
ATOM 750 C CA . VAL A 1 101 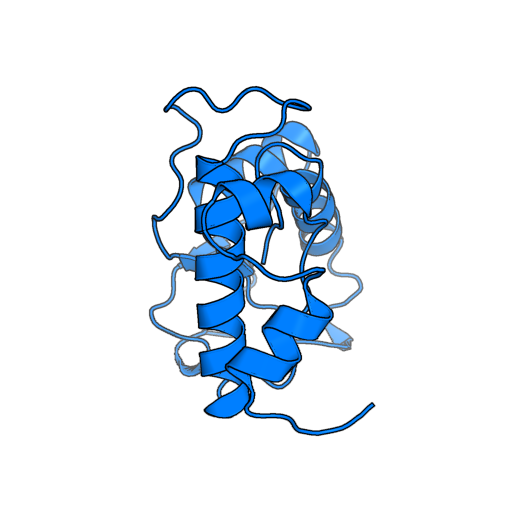? -10.653 -5.997 -0.867 1.00 98.06 101 VAL A CA 1
ATOM 751 C C . VAL A 1 101 ? -11.655 -6.076 -2.011 1.00 98.06 101 VAL A C 1
ATOM 753 O O . VAL A 1 101 ? -11.962 -7.175 -2.463 1.00 98.06 101 VAL A O 1
ATOM 756 N N . GLU A 1 102 ? -12.117 -4.939 -2.528 1.00 98.19 102 GLU A N 1
ATOM 757 C CA . GLU A 1 102 ? -12.996 -4.895 -3.698 1.00 98.19 102 GLU A CA 1
ATOM 758 C C . GLU A 1 102 ? -12.341 -5.561 -4.916 1.00 98.19 102 GLU A C 1
ATOM 760 O O . GLU A 1 102 ? -12.955 -6.415 -5.554 1.00 98.19 102 GLU A O 1
ATOM 765 N N . MET A 1 103 ? -11.071 -5.248 -5.202 1.00 98.38 103 MET A N 1
ATOM 766 C CA . MET A 1 103 ? -10.320 -5.889 -6.288 1.00 98.38 103 MET A CA 1
ATOM 767 C C . MET A 1 103 ? -10.220 -7.409 -6.107 1.00 98.38 103 MET A C 1
ATOM 769 O O . MET A 1 103 ? -10.372 -8.148 -7.080 1.00 98.38 103 MET A O 1
ATOM 773 N N . ALA A 1 104 ? -9.982 -7.884 -4.881 1.00 98.00 104 ALA A N 1
ATOM 774 C CA . ALA A 1 104 ? -9.886 -9.312 -4.584 1.00 98.00 104 ALA A CA 1
ATOM 775 C C . ALA A 1 104 ? -11.240 -10.026 -4.735 1.00 98.00 104 ALA A C 1
ATOM 777 O O . ALA A 1 104 ? -11.312 -11.083 -5.359 1.00 98.00 104 ALA A O 1
ATOM 778 N N . LEU A 1 105 ? -12.328 -9.432 -4.230 1.00 97.75 105 LEU A N 1
ATOM 779 C CA . LEU A 1 105 ? -13.691 -9.957 -4.393 1.00 97.75 105 LEU A CA 1
ATOM 780 C C . LEU A 1 105 ? -14.137 -9.966 -5.860 1.00 97.75 105 LEU A C 1
ATOM 782 O O . LEU A 1 105 ? -14.891 -10.844 -6.270 1.00 97.75 105 LEU A O 1
ATOM 786 N N . ALA A 1 106 ? -13.645 -9.017 -6.656 1.00 98.06 106 ALA A N 1
ATOM 787 C CA . ALA A 1 106 ? -13.839 -8.975 -8.101 1.00 98.06 106 ALA A CA 1
ATOM 788 C C . ALA A 1 106 ? -12.889 -9.910 -8.878 1.00 98.06 106 ALA A C 1
ATOM 790 O O . ALA A 1 106 ? -12.885 -9.873 -10.107 1.00 98.06 106 ALA A O 1
ATOM 791 N N . HIS A 1 107 ? -12.074 -10.723 -8.194 1.00 97.81 107 HIS A N 1
ATOM 792 C CA . HIS A 1 107 ? -11.080 -11.625 -8.789 1.00 97.81 107 HIS A CA 1
ATOM 793 C C . HIS A 1 107 ? -10.056 -10.932 -9.708 1.00 97.81 107 HIS A C 1
ATOM 795 O O . HIS A 1 107 ? -9.516 -11.547 -10.625 1.00 97.81 107 HIS A O 1
ATOM 801 N N . ARG A 1 108 ? -9.773 -9.644 -9.470 1.00 98.19 108 ARG A N 1
ATOM 802 C CA . ARG A 1 108 ? -8.758 -8.871 -10.213 1.00 98.19 108 ARG A CA 1
ATOM 803 C C . ARG A 1 108 ? -7.349 -9.047 -9.646 1.00 98.19 108 ARG A C 1
ATOM 805 O O . ARG A 1 108 ? -6.377 -8.732 -10.326 1.00 98.19 108 ARG A O 1
ATOM 812 N N . ILE A 1 109 ? -7.244 -9.520 -8.405 1.00 98.12 109 ILE A N 1
ATOM 813 C CA . ILE A 1 109 ? -5.995 -9.886 -7.729 1.00 98.12 109 ILE A CA 1
ATOM 814 C C . ILE A 1 109 ? -6.198 -11.191 -6.955 1.00 98.12 109 ILE A C 1
ATOM 816 O O . ILE A 1 109 ? -7.286 -11.440 -6.437 1.00 98.12 109 ILE A O 1
ATOM 820 N N . ASP A 1 110 ? -5.140 -11.991 -6.832 1.00 97.62 110 ASP A N 1
ATOM 821 C CA . ASP A 1 110 ? -5.188 -13.287 -6.138 1.00 97.62 110 ASP A CA 1
ATOM 822 C C . ASP A 1 110 ? -5.032 -13.171 -4.613 1.00 97.62 110 ASP A C 1
ATOM 824 O O . ASP A 1 110 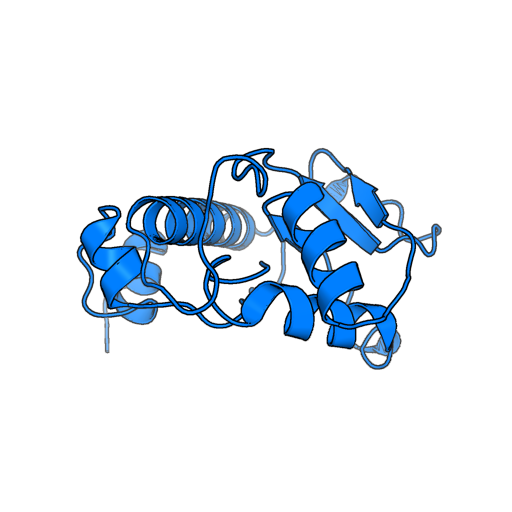? -5.348 -14.098 -3.869 1.00 97.62 110 ASP A O 1
ATOM 828 N N . GLY A 1 111 ? -4.524 -12.038 -4.123 1.00 96.62 111 GLY A N 1
ATOM 829 C CA . GLY A 1 111 ? -4.251 -11.851 -2.705 1.00 96.62 111 GLY A CA 1
ATOM 830 C C . GLY A 1 111 ? -3.873 -10.424 -2.333 1.00 96.62 111 GLY A C 1
ATOM 831 O O . GLY A 1 111 ? -3.567 -9.585 -3.179 1.00 96.62 111 GLY A O 1
ATOM 832 N N . ILE A 1 112 ? -3.895 -10.157 -1.028 1.00 97.31 112 ILE A N 1
ATOM 833 C CA . ILE A 1 112 ? -3.627 -8.843 -0.443 1.00 97.31 112 ILE A CA 1
ATOM 834 C C . ILE A 1 112 ? -2.460 -8.973 0.529 1.00 97.31 112 ILE A C 1
ATOM 836 O O . ILE A 1 112 ? -2.472 -9.806 1.430 1.00 97.31 112 ILE A O 1
ATOM 840 N N . VAL A 1 113 ? -1.482 -8.080 0.380 1.00 96.00 113 VAL A N 1
ATOM 841 C CA . VAL A 1 113 ? -0.453 -7.813 1.388 1.00 96.00 113 VAL A CA 1
ATOM 842 C C . VAL A 1 113 ? -0.478 -6.322 1.711 1.00 96.00 113 VAL A C 1
ATOM 844 O O . VAL A 1 113 ? -0.538 -5.464 0.817 1.00 96.00 113 VAL A O 1
ATOM 847 N N . PHE A 1 114 ? -0.440 -5.999 2.999 1.00 96.25 114 PHE A N 1
ATOM 848 C CA . PHE A 1 114 ? -0.437 -4.628 3.491 1.00 96.25 114 PHE A CA 1
ATOM 849 C C . PHE A 1 114 ? 0.750 -4.391 4.424 1.00 96.25 114 PHE A C 1
ATOM 851 O O . PHE A 1 114 ? 1.090 -5.239 5.247 1.00 96.25 114 PHE A O 1
ATOM 858 N N . GLY A 1 115 ? 1.391 -3.227 4.277 1.00 96.88 115 GLY A N 1
ATOM 859 C CA . GLY A 1 115 ? 2.337 -2.729 5.274 1.00 96.88 115 GLY A CA 1
ATOM 860 C C . GLY A 1 115 ? 1.645 -2.458 6.620 1.00 96.88 115 GLY A C 1
ATOM 861 O O . GLY A 1 115 ? 0.415 -2.389 6.668 1.00 96.88 115 GLY A O 1
ATOM 862 N N . PRO A 1 116 ? 2.406 -2.273 7.714 1.00 96.69 116 PRO A N 1
ATOM 863 C CA . PRO A 1 116 ? 1.849 -2.058 9.045 1.00 96.69 116 PRO A CA 1
ATOM 864 C C . PRO A 1 116 ? 0.802 -0.941 9.099 1.00 96.69 116 PRO A C 1
ATOM 866 O O . PRO A 1 116 ? 0.981 0.138 8.530 1.00 96.69 116 PRO A O 1
ATOM 869 N N . LEU A 1 117 ? -0.278 -1.206 9.829 1.00 95.81 117 LEU A N 1
ATOM 870 C CA . LEU A 1 117 ? -1.383 -0.281 10.064 1.00 95.81 117 LEU A CA 1
ATOM 871 C C . LEU A 1 117 ? -1.392 0.157 11.533 1.00 95.81 117 LEU A C 1
ATOM 873 O O . LEU A 1 117 ? -0.962 -0.585 12.416 1.00 95.81 117 LEU A O 1
ATOM 877 N N . ASN A 1 118 ? -1.915 1.352 11.814 1.00 95.75 118 ASN A N 1
ATOM 878 C CA . ASN A 1 118 ? -2.163 1.804 13.180 1.00 95.75 118 ASN A CA 1
ATOM 879 C C . ASN A 1 118 ? -3.661 1.702 13.499 1.00 95.75 118 ASN A C 1
ATOM 881 O O . ASN A 1 118 ? -4.468 2.488 13.005 1.00 95.75 118 ASN A O 1
ATOM 885 N N . LYS A 1 119 ? -4.035 0.759 14.370 1.00 94.81 119 LYS A N 1
ATOM 886 C CA . LYS A 1 119 ? -5.428 0.540 14.802 1.00 94.81 119 LYS A CA 1
ATOM 887 C C . LYS A 1 119 ? -6.098 1.805 15.355 1.00 94.81 119 LYS A C 1
ATOM 889 O O . LYS A 1 119 ? -7.253 2.076 15.036 1.00 94.81 119 LYS A O 1
ATOM 894 N N . ALA A 1 120 ? -5.393 2.584 16.177 1.00 95.56 120 ALA A N 1
ATOM 895 C CA . ALA A 1 120 ? -5.945 3.814 16.745 1.00 95.56 120 ALA A CA 1
ATOM 896 C C . ALA A 1 120 ? -6.186 4.872 15.657 1.00 95.56 120 ALA A C 1
ATOM 898 O O . ALA A 1 120 ? -7.222 5.536 15.673 1.00 95.56 120 ALA A O 1
ATOM 899 N N . ALA A 1 121 ? -5.279 4.977 14.681 1.00 96.38 121 ALA A N 1
ATOM 900 C CA . ALA A 1 121 ? -5.438 5.852 13.526 1.00 96.38 121 ALA A CA 1
ATOM 901 C C . ALA A 1 121 ? -6.617 5.421 12.643 1.00 96.38 121 ALA A C 1
ATOM 903 O O . ALA A 1 121 ? -7.437 6.267 12.298 1.00 96.38 121 ALA A O 1
ATOM 904 N N . LEU A 1 122 ? -6.735 4.126 12.312 1.00 96.62 122 LEU A N 1
ATOM 905 C CA . LEU A 1 122 ? -7.864 3.564 11.553 1.00 96.62 122 LEU A CA 1
ATOM 906 C C . LEU A 1 122 ? -9.196 3.926 12.222 1.00 96.62 122 LEU A C 1
ATOM 908 O O . LEU A 1 122 ? -10.075 4.521 11.595 1.00 96.62 122 LEU A O 1
ATOM 912 N N . HIS A 1 123 ? -9.307 3.641 13.522 1.00 96.62 123 HIS A N 1
ATOM 913 C CA . HIS A 1 123 ? -10.511 3.915 14.297 1.00 96.62 123 HIS A CA 1
ATOM 914 C C . HIS A 1 123 ? -10.834 5.416 14.349 1.00 96.62 123 HIS A C 1
ATOM 916 O O . HIS A 1 123 ? -11.975 5.816 14.111 1.00 96.62 123 HIS A O 1
ATOM 922 N N . ALA A 1 124 ? -9.837 6.266 14.619 1.00 96.56 124 ALA A N 1
ATOM 923 C CA . ALA A 1 124 ? -10.001 7.721 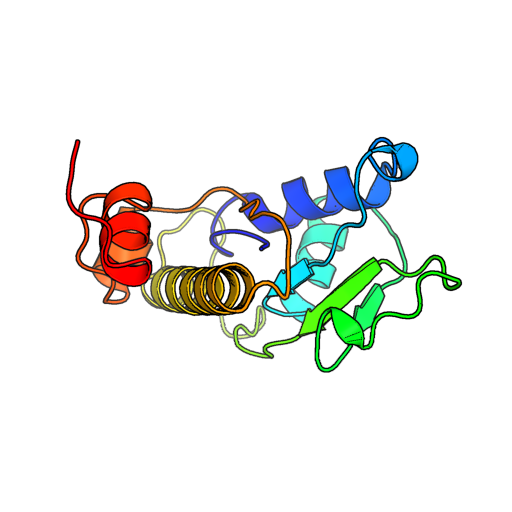14.618 1.00 96.56 124 ALA A CA 1
ATOM 924 C C . ALA A 1 124 ? -10.334 8.281 13.222 1.00 96.56 124 ALA A C 1
ATOM 926 O O . ALA A 1 124 ? -11.019 9.296 13.116 1.00 96.56 124 ALA A O 1
ATOM 927 N N . GLY A 1 125 ? -9.882 7.609 12.162 1.00 96.38 125 GLY A N 1
ATOM 928 C CA . GLY A 1 125 ? -10.157 7.923 10.762 1.00 96.38 125 GLY A CA 1
ATOM 929 C C . GLY A 1 125 ? -11.528 7.469 10.256 1.00 96.38 125 GLY A C 1
ATOM 930 O O . GLY A 1 125 ? -11.853 7.722 9.100 1.00 96.38 125 GLY A O 1
ATOM 931 N N . GLY A 1 126 ? -12.344 6.826 11.098 1.00 96.69 126 GLY A N 1
ATOM 932 C CA . GLY A 1 126 ? -13.715 6.417 10.770 1.00 96.69 126 GLY A CA 1
ATOM 933 C C . GLY A 1 126 ? -13.909 4.913 10.570 1.00 96.69 126 GLY A C 1
ATOM 934 O O . GLY A 1 126 ? -15.051 4.455 10.534 1.00 96.69 126 GLY A O 1
ATOM 935 N N . TRP A 1 127 ? -12.832 4.126 10.537 1.00 95.94 127 TRP A N 1
ATOM 936 C CA . TRP A 1 127 ? -12.878 2.664 10.448 1.00 95.94 127 TRP A CA 1
ATOM 937 C C . TRP A 1 127 ? -13.055 2.061 11.842 1.00 95.94 127 TRP A C 1
ATOM 939 O O . TRP A 1 127 ? -12.113 1.544 12.439 1.00 95.94 127 TRP A O 1
ATOM 949 N N . LYS A 1 128 ? -14.269 2.189 12.394 1.00 94.38 128 LYS A N 1
ATOM 950 C CA . LYS A 1 128 ? -14.627 1.823 13.779 1.00 94.38 128 LYS A CA 1
ATOM 951 C C . LYS A 1 128 ? -14.726 0.306 14.006 1.00 94.38 128 LYS A C 1
ATOM 953 O O . LYS A 1 128 ? -15.758 -0.203 14.434 1.00 94.38 128 LYS A O 1
ATOM 958 N N . TYR A 1 129 ? -13.638 -0.397 13.722 1.00 91.19 129 TYR A N 1
ATOM 959 C CA . TYR A 1 129 ? -13.451 -1.824 13.962 1.00 91.19 129 TYR A CA 1
ATOM 960 C C . TYR A 1 129 ? -12.385 -2.036 15.036 1.00 91.19 129 TYR A C 1
ATOM 962 O O . TYR A 1 129 ? -11.544 -1.162 15.272 1.00 91.19 129 TYR A O 1
ATOM 970 N N . ASN A 1 130 ? -12.401 -3.195 15.698 1.00 86.25 130 ASN A N 1
ATOM 971 C CA . ASN A 1 130 ? -11.345 -3.514 16.655 1.00 86.25 130 ASN A CA 1
ATOM 972 C C . ASN A 1 130 ? -10.008 -3.781 15.969 1.00 86.25 130 ASN A C 1
ATOM 974 O O . ASN A 1 130 ? -8.984 -3.620 16.607 1.00 86.25 130 ASN A O 1
ATOM 978 N N . ASP A 1 131 ? -9.974 -4.197 14.718 1.00 83.69 131 ASP A N 1
ATOM 979 C CA . ASP A 1 131 ? -8.740 -4.460 13.985 1.00 83.69 131 ASP A CA 1
ATOM 980 C C . ASP A 1 131 ? -9.063 -4.597 12.497 1.00 83.69 131 ASP A C 1
ATOM 982 O O . ASP A 1 131 ? -10.226 -4.570 12.073 1.00 83.69 131 ASP A O 1
ATOM 986 N N . GLU A 1 132 ? -8.013 -4.726 11.697 1.00 86.38 132 GLU A N 1
ATOM 987 C CA . GLU A 1 132 ? -8.106 -4.968 10.267 1.00 86.38 132 GLU A CA 1
ATOM 988 C C . GLU A 1 132 ? -8.835 -6.278 9.935 1.00 86.38 132 GLU A C 1
ATOM 990 O O . GLU A 1 132 ? -9.502 -6.335 8.909 1.00 86.38 132 GLU A O 1
ATOM 995 N N . HIS A 1 133 ? -8.805 -7.300 10.798 1.00 88.69 133 HIS A N 1
ATOM 996 C CA . HIS A 1 133 ? -9.483 -8.577 10.547 1.00 88.69 133 HIS A CA 1
ATOM 997 C C . HIS A 1 133 ? -11.005 -8.432 10.634 1.00 88.69 133 HIS A C 1
ATOM 999 O O . HIS A 1 133 ? -11.726 -8.923 9.765 1.00 88.69 133 HIS A O 1
ATOM 1005 N N . GLN A 1 134 ? -11.514 -7.693 11.623 1.00 91.12 134 GLN A N 1
ATOM 1006 C CA . GLN A 1 134 ? -12.935 -7.340 11.681 1.00 91.12 134 GLN A CA 1
ATOM 1007 C C . GLN A 1 134 ? -13.361 -6.477 10.491 1.00 91.12 134 GLN A C 1
ATOM 1009 O O . GLN A 1 134 ? -14.456 -6.656 9.956 1.00 91.12 134 GLN A O 1
ATOM 1014 N N . MET A 1 135 ? -12.489 -5.567 10.051 1.00 91.81 135 MET A N 1
ATOM 1015 C CA . MET A 1 135 ? -12.722 -4.785 8.841 1.00 91.81 135 MET A CA 1
ATOM 1016 C C . MET A 1 135 ? -12.785 -5.682 7.593 1.00 91.81 135 MET A C 1
ATOM 1018 O O . MET A 1 135 ? -13.713 -5.534 6.800 1.00 91.81 135 MET A O 1
ATOM 1022 N N . PHE A 1 136 ? -11.875 -6.651 7.436 1.00 93.81 136 PHE A N 1
ATOM 1023 C CA . PHE A 1 136 ? -11.940 -7.654 6.367 1.00 93.81 136 PHE A CA 1
ATOM 1024 C C . PHE A 1 136 ? -13.240 -8.452 6.424 1.00 93.81 136 PHE A C 1
ATOM 1026 O O . PHE A 1 136 ? -13.898 -8.607 5.397 1.00 93.81 136 PHE A O 1
ATOM 1033 N N . ALA A 1 137 ? -13.639 -8.929 7.606 1.00 94.19 137 ALA A N 1
ATOM 1034 C CA . ALA A 1 137 ? -14.867 -9.701 7.756 1.00 94.19 137 ALA A CA 1
ATOM 1035 C C . ALA A 1 137 ? -16.092 -8.892 7.307 1.00 94.19 137 ALA A C 1
ATOM 1037 O O . ALA A 1 137 ? -16.924 -9.393 6.553 1.00 94.19 137 ALA A O 1
ATOM 1038 N N . TYR A 1 138 ? -16.155 -7.613 7.688 1.00 94.38 138 TYR A N 1
ATOM 1039 C CA . TYR A 1 138 ? -17.202 -6.704 7.230 1.00 94.38 138 TYR A CA 1
ATOM 1040 C C . TYR A 1 138 ? -17.178 -6.506 5.707 1.00 94.38 138 TYR A C 1
ATOM 1042 O O . TYR A 1 138 ? -18.197 -6.709 5.049 1.00 94.38 138 TYR A O 1
ATOM 1050 N N . LEU A 1 139 ? -16.024 -6.143 5.139 1.00 94.88 139 LEU A N 1
ATOM 1051 C CA . LEU A 1 139 ? -15.891 -5.823 3.712 1.00 94.88 139 LEU A CA 1
ATOM 1052 C C . LEU A 1 139 ? -16.127 -7.033 2.799 1.00 94.88 139 LEU A C 1
ATOM 1054 O O . LEU A 1 139 ? -16.613 -6.877 1.685 1.00 94.88 139 LEU A O 1
ATOM 1058 N N . THR A 1 140 ? -15.804 -8.236 3.269 1.00 95.00 140 THR A N 1
ATOM 1059 C CA . THR A 1 140 ? -16.023 -9.493 2.534 1.00 95.00 140 THR A CA 1
ATOM 1060 C C . THR A 1 140 ? -17.407 -10.096 2.772 1.00 95.00 140 THR A C 1
ATOM 1062 O O . THR A 1 140 ? -17.744 -11.115 2.173 1.00 95.00 140 THR A O 1
ATOM 1065 N N . GLY A 1 141 ? -18.215 -9.505 3.661 1.00 94.06 141 GLY A N 1
ATOM 1066 C CA . GLY A 1 141 ? -19.487 -10.082 4.096 1.00 94.06 141 GLY A CA 1
ATOM 1067 C C . GLY A 1 141 ? -19.335 -11.421 4.830 1.00 94.06 141 GLY A C 1
ATOM 1068 O O . GLY A 1 141 ? -20.307 -12.174 4.940 1.00 94.06 141 GLY A O 1
ATOM 1069 N N . HIS A 1 142 ? -18.133 -11.736 5.318 1.00 92.81 142 HIS A N 1
ATOM 1070 C CA . HIS A 1 142 ? -17.846 -12.973 6.026 1.00 92.81 142 HIS A CA 1
ATOM 1071 C C . HIS A 1 142 ? -18.607 -13.033 7.357 1.00 92.81 142 HIS A C 1
ATOM 1073 O O . HIS A 1 142 ? -18.700 -12.058 8.104 1.00 92.81 142 HIS A O 1
ATOM 1079 N N . LYS A 1 143 ? -19.138 -14.217 7.669 1.00 88.38 143 LYS A N 1
ATOM 1080 C CA . LYS A 1 143 ? -19.792 -14.529 8.942 1.00 88.38 143 LYS A CA 1
ATOM 1081 C C . LYS A 1 143 ? -19.128 -15.773 9.521 1.00 88.38 143 LYS A C 1
ATOM 1083 O O . LYS A 1 143 ? -19.210 -16.831 8.904 1.00 88.38 143 LYS A O 1
ATOM 1088 N N . GLY A 1 144 ? -18.510 -15.654 10.692 1.00 76.56 144 GLY A N 1
ATOM 1089 C CA . GLY A 1 144 ? -17.786 -16.759 11.320 1.00 76.56 144 GLY A CA 1
ATOM 1090 C C . GLY A 1 144 ? -16.732 -16.290 12.320 1.00 76.56 144 GLY A C 1
ATOM 1091 O O . GLY A 1 144 ? -16.579 -15.086 12.531 1.00 76.56 144 GLY A O 1
ATOM 1092 N N . PHE A 1 145 ? -16.063 -17.265 12.939 1.00 54.56 145 PHE A N 1
ATOM 1093 C CA . PHE A 1 145 ? -14.828 -17.094 13.708 1.00 54.56 145 PHE A CA 1
ATOM 1094 C C . PHE A 1 145 ? -13.646 -17.567 12.868 1.00 54.56 145 PHE A C 1
ATOM 1096 O O . PHE A 1 145 ? -13.809 -18.620 12.208 1.00 54.56 145 PHE A O 1
#

pLDDT: mean 95.53, std 4.83, range [54.56, 98.75]